Protein AF-A0A7J4N5S1-F1 (afdb_monomer_lite)

Foldseek 3Di:
DVLVVVLVVLLVQCVVPPLVSLLQLLLVCLQPVPNPPVRSLVSSCVCCVVVNDPNVSSVVSNVNSNVNNVVVNVVCCVVCVVVCCVVCVVVVVNDPVNVVVVVVD

Structure (mmCIF, N/CA/C/O backbone):
data_AF-A0A7J4N5S1-F1
#
_entry.id   AF-A0A7J4N5S1-F1
#
loop_
_atom_site.group_PDB
_atom_site.id
_atom_site.type_symbol
_atom_site.label_atom_id
_atom_site.label_alt_id
_atom_site.label_comp_id
_atom_site.label_asym_id
_atom_site.label_entity_id
_atom_site.label_seq_id
_atom_site.pdbx_PDB_ins_code
_atom_site.Cartn_x
_atom_site.Cartn_y
_atom_site.Cartn_z
_atom_site.occupancy
_atom_site.B_iso_or_equiv
_atom_site.auth_seq_id
_atom_site.auth_comp_id
_atom_site.auth_asym_id
_atom_site.auth_atom_id
_atom_site.pdbx_PDB_model_num
ATOM 1 N N . MET A 1 1 ? -13.206 14.312 -9.281 1.00 77.81 1 MET A N 1
ATOM 2 C CA . MET A 1 1 ? -14.238 13.319 -9.657 1.00 77.81 1 MET A CA 1
ATOM 3 C C . MET A 1 1 ? -13.712 11.892 -9.539 1.00 77.81 1 MET A C 1
ATOM 5 O O . MET A 1 1 ? -14.178 11.208 -8.651 1.00 77.81 1 MET A O 1
ATOM 9 N N . ILE A 1 2 ? -12.728 11.440 -10.337 1.00 80.94 2 ILE A N 1
ATOM 10 C CA . ILE A 1 2 ? -12.217 10.047 -10.252 1.00 80.94 2 ILE A CA 1
ATOM 11 C C . ILE A 1 2 ? -11.468 9.760 -8.941 1.00 80.94 2 ILE A C 1
ATOM 13 O O . ILE A 1 2 ? -11.733 8.746 -8.308 1.00 80.94 2 ILE A O 1
ATOM 17 N N . ILE A 1 3 ? -10.566 10.656 -8.523 1.00 81.25 3 ILE A N 1
ATOM 18 C CA . ILE A 1 3 ? -9.788 10.499 -7.279 1.00 81.25 3 ILE A CA 1
ATOM 19 C C . ILE A 1 3 ? -10.724 10.434 -6.064 1.00 81.25 3 ILE A C 1
ATOM 21 O O . ILE A 1 3 ? -10.568 9.569 -5.214 1.00 81.25 3 ILE A O 1
ATOM 25 N N . ASP A 1 4 ? -11.745 11.292 -6.026 1.00 84.88 4 ASP A N 1
ATOM 26 C CA . ASP A 1 4 ? -12.719 11.322 -4.929 1.00 84.88 4 ASP A CA 1
ATOM 27 C C . ASP A 1 4 ? -13.513 10.012 -4.837 1.00 84.88 4 ASP A C 1
ATOM 29 O O . ASP A 1 4 ? -13.702 9.483 -3.745 1.00 84.88 4 ASP A O 1
ATOM 33 N N . THR A 1 5 ? -13.932 9.451 -5.978 1.00 87.25 5 THR A N 1
ATOM 34 C CA . THR A 1 5 ? -14.602 8.141 -6.029 1.00 87.25 5 THR A CA 1
ATOM 35 C C . THR A 1 5 ? -13.690 7.018 -5.538 1.00 87.25 5 THR A C 1
ATOM 37 O O . THR A 1 5 ? -14.141 6.138 -4.811 1.00 87.25 5 THR A O 1
ATOM 40 N N . LEU A 1 6 ? -12.409 7.058 -5.906 1.00 85.62 6 LEU A N 1
ATOM 41 C CA . LEU A 1 6 ? -11.406 6.085 -5.471 1.00 85.62 6 LEU A CA 1
ATOM 42 C C . LEU A 1 6 ? -11.184 6.151 -3.955 1.00 85.62 6 LEU A C 1
ATOM 44 O O . LEU A 1 6 ? -11.167 5.122 -3.287 1.00 85.62 6 LEU A O 1
ATOM 48 N N . ASN A 1 7 ? -11.087 7.363 -3.411 1.00 87.62 7 ASN A N 1
ATOM 49 C CA . ASN A 1 7 ? -10.918 7.592 -1.981 1.00 87.62 7 ASN A CA 1
ATOM 50 C C . ASN A 1 7 ? -12.118 7.071 -1.183 1.00 87.62 7 ASN A C 1
ATOM 52 O O . ASN A 1 7 ? -11.926 6.349 -0.211 1.00 87.62 7 ASN A O 1
ATOM 56 N N . GLN A 1 8 ? -13.341 7.394 -1.615 1.00 89.50 8 GLN A N 1
ATOM 57 C CA . GLN A 1 8 ? -14.569 6.898 -0.981 1.00 89.50 8 GLN A CA 1
ATOM 58 C C . GLN A 1 8 ? -14.637 5.369 -1.012 1.00 89.50 8 GLN A C 1
ATOM 60 O O . GLN A 1 8 ? -14.875 4.746 0.013 1.00 89.50 8 GLN A O 1
ATOM 65 N N . PHE A 1 9 ? -14.313 4.752 -2.151 1.00 90.06 9 PHE A N 1
ATOM 66 C CA . PHE A 1 9 ? -14.274 3.295 -2.262 1.00 90.06 9 PHE A CA 1
ATOM 67 C C . PHE A 1 9 ? -13.291 2.647 -1.274 1.00 90.06 9 PHE A C 1
ATOM 69 O O . PHE A 1 9 ? -13.611 1.630 -0.665 1.00 90.06 9 PHE A O 1
ATOM 76 N N . ILE A 1 10 ? -12.096 3.222 -1.105 1.00 88.50 10 ILE A N 1
ATOM 77 C CA . ILE A 1 10 ? -11.093 2.710 -0.158 1.00 88.50 10 ILE A CA 1
ATOM 78 C C . ILE A 1 10 ? -11.571 2.869 1.289 1.00 88.50 10 ILE A C 1
ATOM 80 O O . ILE A 1 10 ? -11.375 1.958 2.092 1.00 88.50 10 ILE A O 1
ATOM 84 N N . ILE A 1 11 ? -12.196 4.001 1.618 1.00 91.62 11 ILE A N 1
ATOM 85 C CA . ILE A 1 11 ? -12.769 4.254 2.945 1.00 91.62 11 ILE A CA 1
ATOM 86 C C . ILE A 1 11 ? -13.839 3.205 3.257 1.00 91.62 11 ILE A C 1
ATOM 88 O O . ILE A 1 11 ? -13.699 2.481 4.242 1.00 91.62 11 ILE A O 1
ATOM 92 N N . ASP A 1 12 ? -14.820 3.038 2.368 1.00 92.88 12 ASP A N 1
ATOM 93 C CA . ASP A 1 12 ? -15.894 2.050 2.514 1.00 92.88 12 ASP A CA 1
ATOM 94 C C . ASP A 1 12 ? -15.334 0.625 2.638 1.00 92.88 12 ASP A C 1
ATOM 96 O O . ASP A 1 12 ? -15.80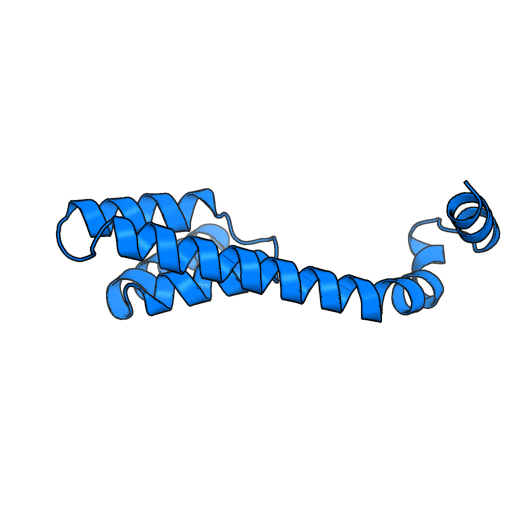2 -0.185 3.443 1.00 92.88 12 ASP A O 1
ATOM 100 N N . LEU A 1 13 ? -14.296 0.298 1.860 1.00 92.75 13 LEU A N 1
ATOM 101 C CA . LEU A 1 13 ? -13.628 -0.999 1.926 1.00 92.75 13 LEU A CA 1
ATOM 102 C C . LEU A 1 13 ? -13.012 -1.234 3.311 1.00 92.75 13 LEU A C 1
ATOM 104 O O . LEU A 1 13 ? -13.186 -2.310 3.883 1.00 92.75 13 LEU A O 1
ATOM 108 N N . ILE A 1 14 ? -12.294 -0.253 3.858 1.00 92.62 14 ILE A N 1
ATOM 109 C CA . ILE A 1 14 ? -11.635 -0.369 5.164 1.00 92.62 14 ILE A CA 1
ATOM 110 C C . ILE A 1 14 ? -12.667 -0.415 6.295 1.00 92.62 14 ILE A C 1
ATOM 112 O O . ILE A 1 14 ? -12.523 -1.246 7.187 1.00 92.62 14 ILE A O 1
ATOM 116 N N . GLU A 1 15 ? -13.720 0.401 6.250 1.00 91.62 15 GLU A N 1
ATOM 117 C CA . GLU A 1 15 ? -14.782 0.383 7.266 1.00 91.62 15 GLU A CA 1
ATOM 118 C C . GLU A 1 15 ? -15.537 -0.954 7.283 1.00 91.62 15 GLU A C 1
ATOM 120 O O . GLU A 1 15 ? -15.831 -1.498 8.345 1.00 91.62 15 GLU A O 1
ATOM 125 N N . THR A 1 16 ? -15.811 -1.535 6.111 1.00 93.94 16 THR A N 1
ATOM 126 C CA . THR A 1 16 ? -16.582 -2.786 6.020 1.00 93.94 16 THR A CA 1
ATOM 127 C C . THR A 1 16 ? -15.759 -4.045 6.290 1.00 93.94 16 THR A C 1
ATOM 129 O O . THR A 1 16 ? -16.303 -5.036 6.779 1.00 93.94 16 THR A O 1
ATOM 132 N N . THR A 1 17 ? -14.461 -4.043 5.971 1.00 93.50 17 THR A N 1
ATOM 133 C CA . THR A 1 17 ? -13.618 -5.256 6.022 1.00 93.50 17 THR A CA 1
ATOM 134 C C . THR A 1 17 ? -12.439 -5.171 6.998 1.00 93.50 17 THR A C 1
ATOM 136 O O . THR A 1 17 ? -11.756 -6.173 7.241 1.00 93.50 17 THR A O 1
ATOM 139 N N . GLY A 1 18 ? -12.185 -4.000 7.587 1.00 94.75 18 GLY A N 1
ATOM 140 C CA . GLY A 1 18 ? -11.149 -3.775 8.592 1.00 94.75 18 GLY A CA 1
ATOM 141 C C . GLY A 1 18 ? -9.750 -4.154 8.100 1.00 94.75 18 GLY A C 1
ATOM 142 O O . GLY A 1 18 ? -9.280 -3.694 7.058 1.00 94.75 18 GLY A O 1
ATOM 143 N N . TYR A 1 19 ? -9.072 -5.034 8.844 1.00 96.44 19 TYR A N 1
ATOM 144 C CA . TYR A 1 19 ? -7.701 -5.469 8.538 1.00 96.44 19 TYR A CA 1
ATOM 145 C C . TYR A 1 19 ? -7.539 -6.083 7.143 1.00 96.44 19 TYR A C 1
ATOM 147 O O . TYR A 1 19 ? -6.486 -5.922 6.526 1.00 96.44 19 TYR A O 1
ATOM 155 N N . GLN A 1 20 ? -8.558 -6.791 6.647 1.00 96.06 20 GLN A N 1
ATOM 156 C CA . GLN A 1 20 ? -8.511 -7.407 5.320 1.00 96.06 20 GLN A CA 1
ATOM 157 C C . GLN A 1 20 ? -8.538 -6.338 4.226 1.00 96.06 20 GLN A C 1
ATOM 159 O O . GLN A 1 20 ? -7.764 -6.424 3.277 1.00 96.06 20 GLN A O 1
ATOM 164 N N . GLY A 1 21 ? -9.363 -5.303 4.398 1.00 94.50 21 GLY A N 1
ATOM 165 C CA . GLY A 1 21 ? -9.430 -4.156 3.495 1.00 94.50 21 GLY A CA 1
ATOM 166 C C . GLY A 1 21 ? -8.120 -3.397 3.444 1.00 94.50 21 GLY A C 1
ATOM 167 O O . GLY A 1 21 ? -7.627 -3.117 2.358 1.00 94.50 21 GLY A O 1
ATOM 168 N N . ILE A 1 22 ? -7.506 -3.157 4.605 1.00 95.38 22 ILE A N 1
ATOM 169 C CA . ILE A 1 22 ? -6.184 -2.523 4.694 1.00 95.38 22 ILE A CA 1
ATOM 170 C C . ILE A 1 22 ? -5.141 -3.360 3.946 1.00 95.38 22 ILE A C 1
ATOM 172 O O . ILE A 1 22 ? -4.407 -2.830 3.116 1.00 95.38 22 ILE A O 1
ATOM 176 N N . PHE A 1 23 ? -5.091 -4.671 4.199 1.00 96.06 23 PHE A N 1
ATOM 177 C CA . PHE A 1 23 ? -4.145 -5.565 3.531 1.00 96.06 23 PHE A CA 1
ATOM 178 C C . PHE A 1 23 ? -4.333 -5.573 2.009 1.00 96.06 23 PHE A C 1
ATOM 180 O O . PHE A 1 23 ? -3.358 -5.445 1.273 1.00 96.06 23 PHE A O 1
ATOM 187 N N . LEU A 1 24 ? -5.575 -5.705 1.532 1.00 93.69 24 LEU A N 1
ATOM 188 C CA . LEU A 1 24 ? -5.884 -5.743 0.102 1.00 93.69 24 LEU A CA 1
ATOM 189 C C . LEU A 1 24 ? -5.613 -4.401 -0.576 1.00 93.69 24 LEU A C 1
ATOM 191 O O . LEU A 1 24 ? -5.029 -4.389 -1.655 1.00 93.69 24 LEU A O 1
ATOM 195 N N . ALA A 1 25 ? -5.984 -3.286 0.054 1.00 92.75 25 ALA A N 1
ATOM 196 C CA . ALA A 1 25 ? -5.713 -1.952 -0.468 1.00 92.75 25 ALA A CA 1
ATOM 197 C C . ALA A 1 25 ? -4.202 -1.717 -0.615 1.00 92.75 25 ALA A C 1
ATOM 199 O O . ALA A 1 25 ? -3.757 -1.305 -1.682 1.00 92.75 25 ALA A O 1
ATOM 200 N N . MET A 1 26 ? -3.414 -2.067 0.408 1.00 94.38 26 MET A N 1
ATOM 201 C CA . MET A 1 26 ? -1.950 -1.954 0.385 1.00 94.38 26 MET A CA 1
ATOM 202 C C . MET A 1 26 ? -1.291 -2.931 -0.598 1.00 94.38 26 MET A C 1
ATOM 204 O O . MET A 1 26 ? -0.296 -2.602 -1.234 1.00 94.38 26 MET A O 1
ATOM 208 N N . LEU A 1 27 ? -1.839 -4.138 -0.759 1.00 94.19 27 LEU A N 1
ATOM 209 C CA . LEU A 1 27 ? -1.351 -5.101 -1.746 1.00 94.19 27 LEU A CA 1
ATOM 210 C C . LEU A 1 27 ? -1.586 -4.597 -3.170 1.00 94.19 27 LEU A C 1
ATOM 212 O O . LEU A 1 27 ? -0.684 -4.667 -4.002 1.00 94.19 27 LEU A O 1
ATOM 216 N N . VAL A 1 28 ? -2.790 -4.098 -3.456 1.00 92.25 28 VAL A N 1
ATOM 217 C CA . VAL A 1 28 ? -3.141 -3.566 -4.777 1.00 92.25 28 VAL A CA 1
ATOM 218 C C . VAL A 1 28 ? -2.334 -2.311 -5.077 1.00 92.25 28 VAL A C 1
ATOM 220 O O . VAL A 1 28 ? -1.834 -2.202 -6.188 1.00 92.25 28 VAL A O 1
ATOM 223 N N . GLU A 1 29 ? -2.152 -1.415 -4.107 1.00 90.62 29 GLU A N 1
ATOM 224 C CA . GLU A 1 29 ? -1.282 -0.238 -4.234 1.00 90.62 29 GLU A CA 1
ATOM 225 C C . GLU A 1 29 ? 0.178 -0.633 -4.508 1.00 90.62 29 GLU A C 1
ATOM 227 O O . GLU A 1 29 ? 0.803 -0.121 -5.435 1.00 90.62 29 GLU A O 1
ATOM 232 N N . GLY A 1 30 ? 0.698 -1.639 -3.800 1.00 88.56 30 GLY A N 1
ATOM 233 C CA . GLY A 1 30 ? 2.046 -2.150 -4.043 1.00 88.56 30 GLY A CA 1
ATOM 234 C C . GLY A 1 30 ? 2.235 -2.776 -5.433 1.00 88.56 30 GLY A C 1
ATOM 235 O O . GLY A 1 30 ? 3.345 -2.749 -5.962 1.00 88.56 30 GLY A O 1
ATOM 236 N N . ILE A 1 31 ? 1.176 -3.333 -6.036 1.00 89.31 31 ILE A N 1
ATOM 237 C CA . ILE A 1 31 ? 1.202 -3.867 -7.413 1.00 89.31 31 ILE A CA 1
ATOM 238 C C . ILE A 1 31 ? 0.995 -2.749 -8.440 1.00 89.31 31 ILE A C 1
ATOM 240 O O . ILE A 1 31 ? 1.649 -2.721 -9.484 1.00 89.31 31 ILE A O 1
ATOM 244 N N . PHE A 1 32 ? 0.070 -1.841 -8.149 1.00 82.06 32 PHE A N 1
ATOM 245 C CA . PHE A 1 32 ? -0.352 -0.749 -9.003 1.00 82.06 32 PHE A CA 1
ATOM 246 C C . PHE A 1 32 ? -0.124 0.572 -8.267 1.00 82.06 32 PHE A C 1
ATOM 248 O O . PHE A 1 32 ? -0.905 0.970 -7.406 1.00 82.06 32 PHE A O 1
ATOM 255 N N . THR A 1 33 ? 0.870 1.329 -8.730 1.00 74.31 33 THR A N 1
ATOM 256 C CA . THR A 1 33 ? 1.281 2.613 -8.144 1.00 74.31 33 THR A CA 1
ATOM 257 C C . THR A 1 33 ? 0.224 3.736 -8.079 1.00 74.31 33 THR A C 1
ATOM 259 O O . THR A 1 33 ? 0.440 4.653 -7.295 1.00 74.31 33 THR A O 1
ATOM 262 N N . PRO A 1 34 ? -0.895 3.794 -8.845 1.00 69.06 34 PRO A N 1
ATOM 263 C CA . PRO A 1 34 ? -1.713 5.010 -8.852 1.00 69.06 34 PRO A CA 1
ATOM 264 C C . PRO A 1 34 ? -2.605 5.212 -7.608 1.00 69.06 34 PRO A C 1
ATOM 266 O O . PRO A 1 34 ? -3.433 6.123 -7.629 1.00 69.06 34 PRO A O 1
ATOM 269 N N . ILE A 1 35 ? -2.475 4.408 -6.544 1.00 73.94 35 ILE A N 1
ATOM 270 C CA . ILE A 1 35 ? -3.230 4.592 -5.294 1.00 73.94 35 ILE A CA 1
ATOM 271 C C . ILE A 1 35 ? -2.371 5.368 -4.275 1.00 73.94 35 ILE A C 1
ATOM 273 O O . ILE A 1 35 ? -1.271 4.927 -3.962 1.00 73.94 35 ILE A O 1
ATOM 277 N N . PRO A 1 36 ? -2.846 6.500 -3.721 1.00 76.00 36 PRO A N 1
ATOM 278 C CA . PRO A 1 36 ? -2.096 7.255 -2.720 1.00 76.00 36 PRO A CA 1
ATOM 279 C C . PRO A 1 36 ? -2.096 6.527 -1.366 1.00 76.00 36 PRO A C 1
ATOM 281 O O . PRO A 1 36 ? -3.107 6.492 -0.653 1.00 76.00 36 PRO A O 1
ATOM 284 N N . SER A 1 37 ? -0.951 5.954 -0.989 1.00 78.31 37 SER A N 1
ATOM 285 C CA . SER A 1 37 ? -0.747 5.307 0.319 1.00 78.31 37 SER A CA 1
ATOM 286 C C . SER A 1 37 ? -0.933 6.277 1.500 1.00 78.31 37 SER A C 1
ATOM 288 O O . SER A 1 37 ? -1.274 5.861 2.613 1.00 78.31 37 SER A O 1
ATOM 290 N N . GLU A 1 38 ? -0.821 7.584 1.236 1.00 83.19 38 GLU A N 1
ATOM 291 C CA . GLU A 1 38 ? -1.081 8.686 2.163 1.00 83.19 38 GLU A CA 1
ATOM 292 C C . GLU A 1 38 ? -2.545 8.769 2.617 1.00 83.19 38 GLU A C 1
ATOM 294 O O . GLU A 1 38 ? -2.842 9.485 3.569 1.00 83.19 38 GLU A O 1
ATOM 299 N N . LEU A 1 39 ? -3.469 8.051 1.970 1.00 87.69 39 LEU A N 1
ATOM 300 C CA . LEU A 1 39 ? -4.860 7.953 2.410 1.00 87.69 39 LEU A CA 1
ATOM 301 C C . LEU A 1 39 ? -5.113 6.701 3.257 1.00 87.69 39 LEU A C 1
ATOM 303 O O . LEU A 1 39 ? -5.705 6.795 4.331 1.00 87.69 39 LEU A O 1
ATOM 307 N N . ILE A 1 40 ? -4.642 5.538 2.796 1.00 91.62 40 ILE A N 1
ATOM 308 C CA . ILE A 1 40 ? -4.950 4.234 3.404 1.00 91.62 40 ILE A CA 1
ATOM 309 C C . ILE A 1 40 ? -4.454 4.175 4.852 1.00 91.62 40 ILE A C 1
ATOM 311 O O . ILE A 1 40 ? -5.225 3.875 5.763 1.00 91.62 40 ILE A O 1
ATOM 315 N N . MET A 1 41 ? -3.169 4.469 5.077 1.00 93.62 41 MET A N 1
ATOM 316 C CA . MET A 1 41 ? -2.549 4.287 6.392 1.00 93.62 41 MET A CA 1
ATOM 317 C C . MET A 1 41 ? -3.008 5.326 7.425 1.00 93.62 41 MET A C 1
ATOM 319 O O . MET A 1 41 ? -3.307 4.925 8.553 1.00 93.62 41 MET A O 1
ATOM 323 N N . PRO A 1 42 ? -3.130 6.629 7.099 1.00 93.31 42 PRO A N 1
ATOM 324 C CA . PRO A 1 42 ? -3.689 7.599 8.040 1.00 93.31 42 PRO A CA 1
ATOM 325 C C . PRO A 1 42 ? -5.149 7.321 8.393 1.00 93.31 42 PRO A C 1
ATOM 327 O O . PRO A 1 42 ? -5.510 7.424 9.565 1.00 93.31 42 PRO A O 1
ATOM 330 N N . PHE A 1 43 ? -5.973 6.906 7.425 1.00 93.44 43 PHE A N 1
ATOM 331 C CA . PHE A 1 43 ? -7.358 6.529 7.705 1.00 93.44 43 PHE A CA 1
ATOM 332 C C . PHE A 1 43 ? -7.438 5.267 8.574 1.00 93.44 43 PHE A C 1
ATOM 334 O O . PHE A 1 43 ? -8.109 5.268 9.601 1.00 93.44 43 PHE A O 1
ATOM 341 N N . ALA A 1 44 ? -6.676 4.221 8.251 1.00 94.12 44 ALA A N 1
ATOM 342 C CA . ALA A 1 44 ? -6.593 3.020 9.081 1.00 94.12 44 ALA A CA 1
ATOM 343 C C . ALA A 1 44 ? -6.095 3.322 10.509 1.00 94.12 44 ALA A C 1
ATOM 345 O O . ALA A 1 44 ? -6.577 2.738 11.481 1.00 94.12 44 ALA A O 1
ATOM 346 N N . GLY A 1 45 ? -5.154 4.262 10.649 1.00 94.06 45 GLY A N 1
ATOM 347 C CA . GLY A 1 45 ? -4.689 4.768 11.939 1.00 94.06 45 GLY A CA 1
ATOM 348 C C . GLY A 1 45 ? -5.778 5.509 12.717 1.00 94.06 45 GLY A C 1
ATOM 349 O O . GLY A 1 45 ? -5.884 5.326 13.929 1.00 94.06 45 GLY A O 1
ATOM 350 N N . TYR A 1 46 ? -6.621 6.289 12.034 1.00 94.38 46 TYR A N 1
ATOM 351 C CA . TYR A 1 46 ? -7.796 6.924 12.633 1.00 94.38 46 TYR A CA 1
ATOM 352 C C . TYR A 1 46 ? -8.813 5.888 13.129 1.00 94.38 46 TYR A C 1
ATOM 354 O O . TYR A 1 46 ? -9.224 5.953 14.284 1.00 94.38 46 TYR A O 1
ATOM 362 N N . VAL A 1 47 ? -9.149 4.884 12.315 1.00 93.88 47 VAL A N 1
ATOM 363 C CA . VAL A 1 47 ? -10.064 3.798 12.714 1.00 93.88 47 VAL A CA 1
ATOM 36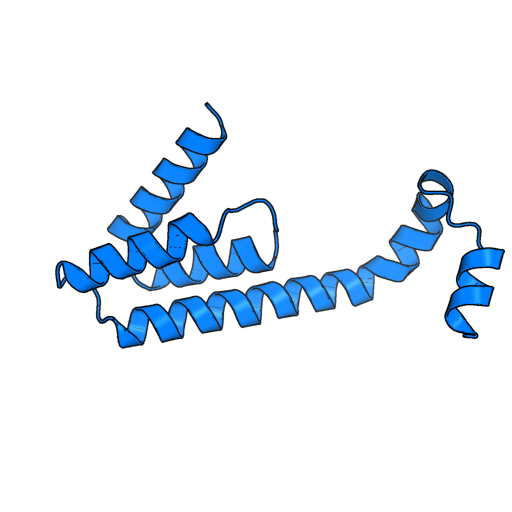4 C C . VAL A 1 47 ? -9.505 3.018 13.915 1.00 93.88 47 VAL A C 1
ATOM 366 O O . VAL A 1 47 ? -10.237 2.673 14.844 1.00 93.88 47 VAL A O 1
ATOM 369 N N . ALA A 1 48 ? -8.187 2.797 13.959 1.00 95.56 48 ALA A N 1
ATOM 370 C CA . ALA A 1 48 ? -7.535 2.199 15.121 1.00 95.56 48 ALA A CA 1
ATOM 371 C C . ALA A 1 48 ? -7.594 3.092 16.371 1.00 95.56 48 ALA A C 1
ATOM 373 O O . ALA A 1 48 ? -7.798 2.600 17.480 1.00 95.56 48 ALA A O 1
ATOM 374 N N . TYR A 1 49 ? -7.442 4.407 16.205 1.00 95.44 49 TYR A N 1
ATOM 375 C CA . TYR A 1 49 ? -7.579 5.372 17.296 1.00 95.44 49 TYR A CA 1
ATOM 376 C C . TYR A 1 49 ? -9.009 5.425 17.855 1.00 95.44 49 TYR A C 1
ATOM 378 O O . TYR A 1 49 ? -9.181 5.524 19.068 1.00 95.44 49 TYR A O 1
ATOM 386 N N . SER A 1 50 ? -10.025 5.279 16.999 1.00 94.06 50 SER A N 1
ATOM 387 C CA . SER A 1 50 ? -11.438 5.179 17.394 1.00 94.06 50 SER A CA 1
ATOM 388 C C . SER A 1 50 ? -11.769 3.904 18.187 1.00 94.06 50 SER A C 1
ATOM 390 O O . SER A 1 50 ? -12.868 3.780 18.721 1.00 94.06 50 SER A O 1
ATOM 392 N N . GLY A 1 51 ? -10.819 2.969 18.310 1.00 92.38 51 GLY A N 1
ATOM 393 C CA . GLY A 1 51 ? -10.954 1.740 19.093 1.00 92.38 51 GLY A CA 1
ATOM 394 C C . GLY A 1 51 ? -11.533 0.554 18.321 1.00 92.38 51 GLY A C 1
ATOM 395 O O . GLY A 1 51 ? -11.696 -0.519 18.898 1.00 92.38 51 GLY A O 1
ATOM 396 N N . GLU A 1 52 ? -11.815 0.718 17.028 1.00 92.69 52 GLU A N 1
ATOM 397 C CA . GLU A 1 52 ? -12.380 -0.337 16.178 1.00 92.69 52 GLU A CA 1
ATOM 398 C C . GLU A 1 52 ? -11.315 -1.329 15.694 1.00 92.69 52 GLU A C 1
ATOM 400 O O . GLU A 1 52 ? -11.591 -2.516 15.509 1.00 92.69 52 GLU A O 1
ATOM 405 N N . LEU A 1 53 ? -10.071 -0.864 15.539 1.00 95.44 53 LEU A N 1
ATOM 406 C CA . LEU A 1 53 ? -8.926 -1.684 15.150 1.00 95.44 53 LEU A CA 1
ATOM 407 C C . LEU A 1 53 ? -7.774 -1.547 16.150 1.00 95.44 53 LEU A C 1
ATOM 409 O O . LEU A 1 53 ? -7.566 -0.529 16.800 1.00 95.44 53 LEU A O 1
ATOM 413 N N . ASN A 1 54 ? -6.964 -2.591 16.255 1.00 96.56 54 ASN A N 1
ATOM 414 C CA . ASN A 1 54 ? -5.732 -2.577 17.016 1.00 96.56 54 ASN A CA 1
ATOM 415 C C . ASN A 1 54 ? -4.627 -1.939 16.172 1.00 96.56 54 ASN A C 1
ATOM 417 O O . ASN A 1 54 ? -4.301 -2.416 15.084 1.00 96.56 54 ASN A O 1
ATOM 421 N N . PHE A 1 55 ? -4.006 -0.900 16.720 1.00 95.25 55 PHE A N 1
ATOM 422 C CA . PHE A 1 55 ? -2.955 -0.138 16.056 1.00 95.25 55 PHE A CA 1
ATOM 423 C C . PHE A 1 55 ? -1.774 -0.997 15.566 1.00 95.25 55 PHE A C 1
ATOM 425 O O . PHE A 1 55 ? -1.320 -0.840 14.434 1.00 95.25 55 PHE A O 1
ATOM 432 N N . PHE A 1 56 ? -1.300 -1.951 16.374 1.00 96.81 56 PHE A N 1
ATOM 433 C CA . PHE A 1 56 ? -0.185 -2.820 15.983 1.00 96.81 56 PHE A CA 1
ATOM 434 C C . PHE A 1 56 ? -0.570 -3.772 14.853 1.00 96.81 56 PHE A C 1
ATOM 436 O O . PHE A 1 56 ? 0.238 -4.019 13.958 1.00 96.81 56 PHE A O 1
ATOM 443 N N . LEU A 1 57 ? -1.807 -4.279 14.864 1.00 96.75 57 LEU A N 1
ATOM 444 C CA . LEU A 1 57 ? -2.304 -5.116 13.776 1.00 96.75 57 LEU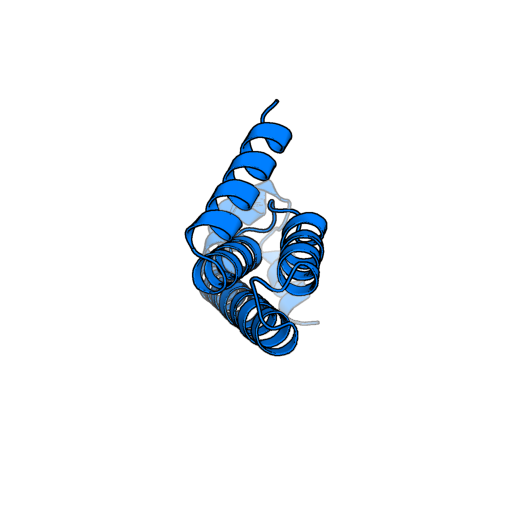 A CA 1
ATOM 445 C C . LEU A 1 57 ? -2.445 -4.320 12.481 1.00 96.75 57 LEU A C 1
ATOM 447 O O . LEU A 1 57 ? -2.058 -4.843 11.444 1.00 96.75 57 LEU A O 1
ATOM 451 N N . VAL A 1 58 ? -2.905 -3.064 12.533 1.00 96.56 58 VAL A N 1
ATOM 452 C CA . VAL A 1 58 ? -2.953 -2.170 11.360 1.00 96.56 58 VAL A CA 1
ATOM 453 C C . VAL A 1 58 ? -1.567 -2.000 10.736 1.00 96.56 58 VAL A C 1
ATOM 455 O O . VAL A 1 58 ? -1.415 -2.193 9.530 1.00 96.56 58 VAL A O 1
ATOM 458 N N . ILE A 1 59 ? -0.544 -1.711 11.548 1.00 96.00 59 ILE A N 1
ATOM 459 C CA . ILE A 1 59 ? 0.841 -1.593 11.065 1.00 96.00 59 ILE A CA 1
ATOM 460 C C . ILE A 1 59 ? 1.298 -2.901 10.421 1.00 96.00 59 ILE A C 1
ATOM 462 O O . ILE A 1 59 ? 1.876 -2.883 9.335 1.00 96.00 59 ILE A O 1
ATOM 466 N N . LEU A 1 60 ? 1.041 -4.031 11.079 1.00 97.75 60 LEU A N 1
ATOM 467 C CA . LEU A 1 60 ? 1.483 -5.341 10.619 1.00 97.75 60 LEU A CA 1
ATOM 468 C C . LEU A 1 60 ? 0.828 -5.722 9.287 1.00 97.75 60 LEU A C 1
ATOM 470 O O . LEU A 1 60 ? 1.538 -6.065 8.344 1.00 97.75 60 LEU A O 1
ATOM 474 N N . VAL A 1 61 ? -0.500 -5.627 9.175 1.00 96.94 61 VAL A N 1
ATOM 475 C CA . VAL A 1 61 ? -1.209 -5.999 7.939 1.00 96.94 61 VAL A CA 1
ATOM 476 C C . VAL A 1 61 ? -0.932 -5.021 6.803 1.00 96.94 61 VAL A C 1
ATOM 478 O O . VAL A 1 61 ? -0.732 -5.465 5.675 1.00 96.94 61 VAL A O 1
ATOM 481 N N . GLY A 1 62 ? -0.839 -3.719 7.087 1.00 95.38 62 GLY A N 1
ATOM 482 C CA . GLY A 1 62 ? -0.492 -2.721 6.077 1.00 95.38 62 GLY A CA 1
ATOM 483 C C . GLY A 1 62 ? 0.916 -2.941 5.521 1.00 95.38 62 GLY A C 1
ATOM 484 O O . GLY A 1 62 ? 1.117 -2.954 4.307 1.00 95.38 62 GLY A O 1
ATOM 485 N N . SER A 1 63 ? 1.877 -3.221 6.406 1.00 95.81 63 SER A N 1
ATOM 486 C CA . SER A 1 63 ? 3.266 -3.506 6.025 1.00 95.81 63 SER A CA 1
ATOM 487 C C . SER A 1 63 ? 3.386 -4.804 5.222 1.00 95.81 63 SER A C 1
ATOM 489 O O . SER A 1 63 ? 4.082 -4.836 4.210 1.00 95.81 63 SER A O 1
ATOM 491 N N . LEU A 1 64 ? 2.687 -5.872 5.629 1.00 97.75 64 LEU A N 1
ATOM 492 C CA . LEU A 1 64 ? 2.658 -7.128 4.872 1.00 97.75 64 LEU A CA 1
ATOM 493 C C . LEU A 1 64 ? 2.033 -6.941 3.487 1.00 97.75 64 LEU A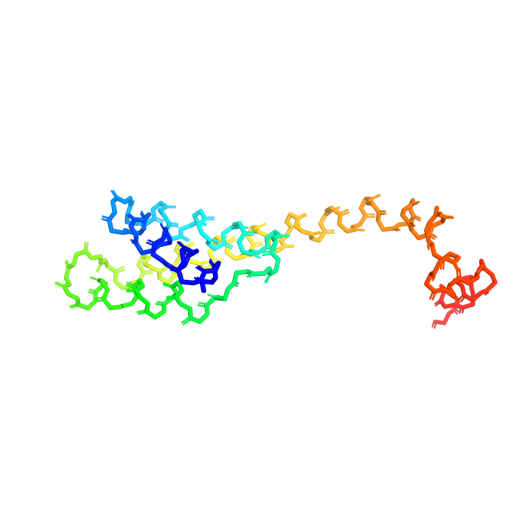 C 1
ATOM 495 O O . LEU A 1 64 ? 2.575 -7.461 2.514 1.00 97.75 64 LEU A O 1
ATOM 499 N N . GLY A 1 65 ? 0.935 -6.185 3.390 1.00 95.50 65 GLY A N 1
ATOM 500 C CA . GLY A 1 65 ? 0.297 -5.856 2.116 1.00 95.50 65 GLY A CA 1
ATOM 501 C C . GLY A 1 65 ? 1.270 -5.160 1.164 1.00 95.50 65 GLY A C 1
ATOM 502 O O . GLY A 1 65 ? 1.480 -5.646 0.055 1.00 95.50 65 GLY A O 1
ATOM 503 N N . ALA A 1 66 ? 1.949 -4.105 1.625 1.00 94.25 66 ALA A N 1
ATOM 504 C CA . ALA A 1 66 ? 2.930 -3.371 0.820 1.00 94.25 66 ALA A CA 1
ATOM 505 C C . ALA A 1 66 ? 4.124 -4.234 0.385 1.00 94.25 66 ALA A C 1
ATOM 507 O O . ALA A 1 66 ? 4.526 -4.209 -0.780 1.00 94.25 66 ALA A O 1
ATOM 508 N N . VAL A 1 67 ? 4.700 -5.021 1.300 1.00 96.19 67 VAL A N 1
ATOM 509 C CA . VAL A 1 67 ? 5.846 -5.891 0.985 1.00 96.19 67 VAL A CA 1
ATOM 510 C C . VAL A 1 67 ? 5.456 -6.948 -0.043 1.00 96.19 67 VAL A C 1
ATOM 512 O O . VAL A 1 67 ? 6.192 -7.180 -1.001 1.00 96.19 67 VAL A O 1
ATOM 515 N N . ILE A 1 68 ? 4.292 -7.577 0.118 1.00 97.19 68 ILE A N 1
ATOM 516 C CA . ILE A 1 68 ? 3.815 -8.589 -0.826 1.00 97.19 68 ILE A CA 1
ATOM 517 C C . ILE A 1 68 ? 3.482 -7.940 -2.171 1.00 97.19 68 ILE A C 1
ATOM 519 O O . ILE A 1 68 ? 3.921 -8.444 -3.203 1.00 97.19 68 ILE A O 1
ATOM 523 N N . GLY A 1 69 ? 2.768 -6.812 -2.171 1.00 94.69 69 GLY A N 1
ATOM 524 C CA . GLY A 1 69 ? 2.397 -6.097 -3.390 1.00 94.69 69 GLY A CA 1
ATOM 525 C C . GLY A 1 69 ? 3.620 -5.679 -4.206 1.00 94.69 69 GLY A C 1
ATOM 526 O O . GLY A 1 69 ? 3.732 -6.031 -5.380 1.00 94.69 69 GLY A O 1
ATOM 527 N N . SER A 1 70 ? 4.595 -5.036 -3.560 1.00 93.62 70 SER A N 1
ATOM 528 C CA . SER A 1 70 ? 5.853 -4.635 -4.205 1.00 93.62 70 SER A CA 1
ATOM 529 C C . SER A 1 70 ? 6.700 -5.825 -4.667 1.00 93.62 70 SER A C 1
ATOM 531 O O . SER A 1 70 ? 7.306 -5.766 -5.736 1.00 93.62 70 SER A O 1
ATOM 533 N N . SER A 1 71 ? 6.704 -6.939 -3.928 1.00 95.38 71 SER A N 1
ATOM 534 C CA . SER A 1 71 ? 7.383 -8.172 -4.356 1.00 95.38 71 SER A CA 1
ATOM 535 C C . SER A 1 71 ? 6.747 -8.763 -5.616 1.00 95.38 71 SER A C 1
ATOM 537 O O . SER A 1 71 ? 7.453 -9.207 -6.523 1.00 95.38 71 SER A O 1
ATOM 539 N N . VAL A 1 72 ? 5.413 -8.743 -5.705 1.00 94.50 72 VAL A N 1
ATOM 540 C CA . VAL A 1 72 ? 4.680 -9.170 -6.905 1.00 94.50 72 VAL A CA 1
ATOM 541 C C . VAL A 1 72 ? 4.980 -8.232 -8.072 1.00 94.50 72 VAL A C 1
ATOM 543 O O . VAL A 1 72 ? 5.302 -8.716 -9.157 1.00 94.50 72 VAL A O 1
ATOM 546 N N . ALA A 1 73 ? 4.953 -6.914 -7.855 1.00 92.19 73 ALA A N 1
ATOM 547 C CA . ALA A 1 73 ? 5.319 -5.930 -8.872 1.00 92.19 73 ALA A CA 1
ATOM 548 C C . ALA A 1 73 ? 6.745 -6.152 -9.389 1.00 92.19 73 ALA A C 1
ATOM 550 O O . ALA A 1 73 ? 6.977 -6.161 -10.597 1.00 92.19 73 ALA A O 1
ATOM 551 N N . TYR A 1 74 ? 7.693 -6.401 -8.484 1.00 91.69 74 TYR A N 1
ATOM 552 C CA . TYR A 1 74 ? 9.077 -6.703 -8.825 1.00 91.69 74 TYR A CA 1
ATOM 553 C C . TYR A 1 74 ? 9.190 -7.973 -9.671 1.00 91.69 74 TYR A C 1
ATOM 555 O O . TYR A 1 74 ? 9.865 -7.976 -10.698 1.00 91.69 74 TYR A O 1
ATOM 563 N N . MET A 1 75 ? 8.491 -9.045 -9.295 1.00 92.62 75 MET A N 1
ATOM 564 C CA . MET A 1 75 ? 8.517 -10.296 -10.052 1.00 92.62 75 MET A CA 1
ATOM 565 C C . MET A 1 75 ? 7.895 -10.136 -11.446 1.00 92.62 75 MET A C 1
ATOM 567 O O . MET A 1 75 ? 8.441 -10.644 -12.427 1.00 92.62 75 MET A O 1
ATOM 571 N N . LEU A 1 76 ? 6.804 -9.372 -11.557 1.00 90.06 76 LEU A N 1
ATOM 572 C CA . LEU A 1 76 ? 6.208 -9.005 -12.843 1.00 90.06 76 LEU A CA 1
ATOM 573 C C . LEU A 1 76 ? 7.177 -8.173 -13.688 1.00 90.06 76 LEU A C 1
ATOM 575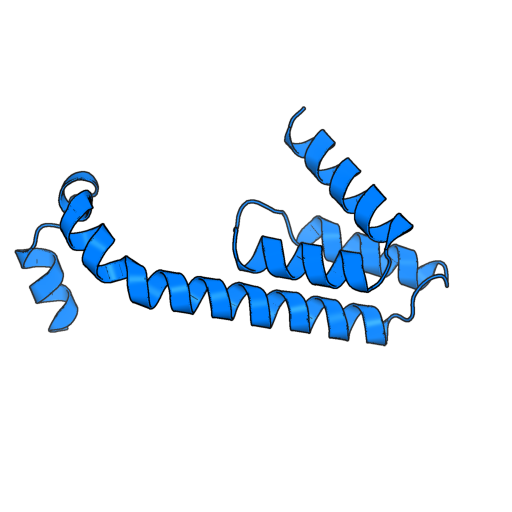 O O . LEU A 1 76 ? 7.347 -8.458 -14.871 1.00 90.06 76 LEU A O 1
ATOM 579 N N . ALA A 1 77 ? 7.856 -7.195 -13.090 1.00 87.50 77 ALA A N 1
ATOM 580 C CA . ALA A 1 77 ? 8.853 -6.378 -13.771 1.00 87.50 77 ALA A CA 1
ATOM 581 C C . ALA A 1 77 ? 10.064 -7.205 -14.231 1.00 87.50 77 ALA A C 1
ATOM 583 O O . ALA A 1 77 ? 10.561 -6.989 -15.331 1.00 87.50 77 ALA A O 1
ATOM 584 N N . LEU A 1 78 ? 10.507 -8.191 -13.447 1.00 88.31 78 LEU A N 1
ATOM 585 C CA . LEU A 1 78 ? 11.575 -9.109 -13.847 1.00 88.31 78 LEU A CA 1
ATOM 586 C C . LEU A 1 78 ? 11.179 -9.963 -15.056 1.00 88.31 78 LEU A C 1
ATOM 588 O O . LEU A 1 78 ? 11.980 -10.145 -15.970 1.00 88.31 78 LEU A O 1
ATOM 592 N N . TRP A 1 79 ? 9.955 -10.495 -15.066 1.00 86.75 79 TRP A N 1
ATOM 593 C CA . TRP A 1 79 ? 9.494 -11.398 -16.124 1.00 86.75 79 TRP A CA 1
ATOM 594 C C . TRP A 1 79 ? 9.111 -10.658 -17.404 1.00 86.75 79 TRP A C 1
ATOM 596 O O . TRP A 1 79 ? 9.446 -11.103 -18.501 1.00 86.75 79 TRP A O 1
ATOM 606 N N . LEU A 1 80 ? 8.411 -9.529 -17.278 1.00 84.88 80 LEU A N 1
ATOM 607 C CA . LEU A 1 80 ? 7.960 -8.742 -18.421 1.00 84.88 80 LEU A CA 1
ATOM 608 C C . LEU A 1 80 ? 8.982 -7.696 -18.871 1.00 84.88 80 LEU A C 1
ATOM 610 O O . LEU A 1 80 ? 8.870 -7.224 -19.998 1.00 84.88 80 LEU A O 1
ATOM 614 N N . GLY A 1 81 ? 9.976 -7.353 -18.050 1.00 81.75 81 GLY A N 1
ATOM 615 C CA . GLY A 1 81 ? 10.917 -6.264 -18.312 1.00 81.75 81 GLY A CA 1
ATOM 616 C C . GLY A 1 81 ? 11.610 -6.387 -19.664 1.00 81.75 81 GLY A C 1
ATOM 617 O O . GLY A 1 81 ? 11.366 -5.571 -20.548 1.00 81.75 81 GLY A O 1
ATOM 618 N N . ARG A 1 82 ? 12.423 -7.434 -19.864 1.00 78.44 82 ARG A N 1
ATOM 619 C CA . ARG A 1 82 ? 13.157 -7.633 -21.129 1.00 78.44 82 ARG A CA 1
ATOM 620 C C . ARG A 1 82 ? 12.227 -7.788 -22.343 1.00 78.44 82 ARG A C 1
ATOM 622 O O . ARG A 1 82 ? 12.397 -7.039 -23.296 1.00 78.44 82 ARG A O 1
ATOM 629 N N . PRO A 1 83 ? 11.191 -8.651 -22.309 1.00 80.25 83 PRO A N 1
ATOM 630 C CA . PRO A 1 83 ? 10.267 -8.794 -23.436 1.00 80.25 83 PRO A CA 1
ATOM 631 C C . PRO A 1 83 ? 9.508 -7.508 -23.799 1.00 80.25 83 PRO A C 1
ATOM 633 O O . PRO A 1 83 ? 9.259 -7.255 -24.978 1.00 80.25 83 PRO A O 1
ATOM 636 N N . LEU A 1 84 ? 9.118 -6.689 -22.813 1.00 81.25 84 LEU A N 1
ATOM 637 C CA . LEU A 1 84 ? 8.470 -5.397 -23.062 1.00 81.25 84 LEU A CA 1
ATOM 638 C C . LEU A 1 84 ? 9.454 -4.380 -23.625 1.00 81.25 84 LEU A C 1
ATOM 640 O O . LEU A 1 84 ? 9.097 -3.637 -24.533 1.00 81.25 84 LEU A O 1
ATOM 644 N N . VAL A 1 85 ? 10.679 -4.350 -23.111 1.00 79.56 85 VAL A N 1
ATOM 645 C CA . VAL A 1 85 ? 11.735 -3.462 -23.596 1.00 79.56 85 VAL A CA 1
ATOM 646 C C . VAL A 1 85 ? 12.152 -3.836 -25.020 1.00 79.56 85 VAL A C 1
ATOM 648 O O . VAL A 1 85 ? 12.267 -2.954 -25.861 1.00 79.56 85 VAL A O 1
ATOM 651 N N . ASP A 1 86 ? 12.260 -5.115 -25.355 1.00 75.88 86 ASP A N 1
ATOM 652 C CA . ASP A 1 86 ? 12.587 -5.544 -26.720 1.00 75.88 86 ASP A CA 1
ATOM 653 C C . ASP A 1 86 ? 11.450 -5.212 -27.707 1.00 75.88 86 ASP A C 1
ATOM 655 O O . ASP A 1 86 ? 11.689 -4.891 -28.871 1.00 75.88 86 ASP A O 1
ATOM 659 N N . ARG A 1 87 ? 10.189 -5.244 -27.247 1.00 77.06 87 ARG A N 1
ATOM 660 C CA . ARG A 1 87 ? 9.008 -5.005 -28.095 1.00 77.06 87 ARG A CA 1
ATOM 661 C C . ARG A 1 87 ? 8.601 -3.533 -28.206 1.00 77.06 87 ARG A C 1
ATOM 663 O O . ARG A 1 87 ? 8.115 -3.117 -29.254 1.00 77.06 87 ARG A O 1
ATOM 670 N N . PHE A 1 88 ? 8.765 -2.760 -27.136 1.00 79.06 88 PHE A N 1
ATOM 671 C CA . PHE A 1 88 ? 8.310 -1.369 -27.019 1.00 79.06 88 PHE A CA 1
ATOM 672 C C . PHE A 1 88 ? 9.440 -0.378 -26.712 1.00 79.06 88 PHE A C 1
ATOM 674 O O . PHE A 1 88 ? 9.214 0.827 -26.781 1.00 79.06 88 PHE A O 1
ATOM 681 N N . GLY A 1 89 ? 10.659 -0.832 -26.415 1.00 68.12 89 GLY A N 1
ATOM 682 C CA . GLY A 1 89 ? 11.796 0.027 -26.059 1.00 68.12 89 GLY A CA 1
ATOM 683 C C . GLY A 1 89 ? 12.165 1.021 -27.155 1.00 68.12 89 GLY A C 1
ATOM 684 O O . GLY A 1 89 ? 12.516 2.159 -26.851 1.00 68.12 89 GLY A O 1
ATOM 685 N N . ILE A 1 90 ? 11.941 0.660 -28.421 1.00 63.47 90 ILE A N 1
ATOM 686 C CA . ILE A 1 90 ? 12.124 1.555 -29.572 1.00 63.47 90 ILE A CA 1
ATOM 687 C C . ILE A 1 90 ? 11.210 2.792 -29.464 1.00 63.47 90 ILE A C 1
ATOM 689 O O . ILE A 1 90 ? 11.630 3.896 -29.803 1.00 63.47 90 ILE A O 1
ATOM 693 N N . PHE A 1 91 ? 9.992 2.646 -28.922 1.00 74.81 91 PHE A N 1
ATOM 694 C CA . PHE A 1 91 ? 9.058 3.761 -28.707 1.00 74.81 91 PHE A CA 1
ATOM 695 C C . PHE A 1 91 ? 9.537 4.723 -27.608 1.00 74.81 91 PHE A C 1
ATOM 697 O O . PHE A 1 91 ? 9.277 5.921 -27.673 1.00 74.81 91 PHE A O 1
ATOM 704 N N . PHE A 1 92 ? 10.293 4.213 -26.634 1.00 74.12 92 PHE A N 1
ATOM 705 C CA . PHE A 1 92 ? 10.902 4.996 -25.556 1.00 74.12 92 PHE A CA 1
ATOM 706 C C . PHE A 1 92 ? 12.347 5.435 -25.867 1.00 74.12 92 PHE A C 1
ATOM 708 O O . PHE A 1 92 ? 13.031 5.971 -24.997 1.00 74.12 92 PHE A O 1
ATOM 715 N N . GLY A 1 93 ? 12.837 5.226 -27.098 1.00 74.31 93 GLY A N 1
ATOM 716 C CA . GLY A 1 93 ? 14.194 5.611 -27.516 1.00 74.31 93 GLY A CA 1
ATOM 717 C C . GLY A 1 93 ? 15.320 4.722 -26.964 1.00 74.31 93 GLY A C 1
ATOM 718 O O . GLY A 1 93 ? 16.501 5.097 -27.030 1.00 74.31 93 GLY A O 1
ATOM 719 N N . LEU A 1 94 ? 14.964 3.551 -26.433 1.00 75.81 94 LEU A N 1
ATOM 720 C CA . LEU A 1 94 ? 15.873 2.506 -25.980 1.00 75.81 94 LEU A CA 1
ATOM 721 C C . LEU A 1 94 ? 16.219 1.602 -27.170 1.00 75.81 94 LEU A C 1
ATOM 723 O O . LEU A 1 94 ? 15.548 0.612 -27.444 1.00 75.81 94 LEU A O 1
ATOM 727 N N . ASP A 1 95 ? 17.252 2.002 -27.908 1.00 71.62 95 ASP A N 1
ATOM 728 C CA . ASP A 1 95 ? 17.819 1.208 -29.001 1.00 71.62 95 ASP A CA 1
ATOM 729 C C . ASP A 1 95 ? 18.614 0.013 -28.448 1.00 71.62 95 ASP A C 1
ATOM 731 O O . ASP A 1 95 ? 19.235 0.108 -27.384 1.00 71.62 95 ASP A O 1
ATOM 735 N N . GLU A 1 96 ? 18.646 -1.095 -29.186 1.00 72.19 96 GLU A N 1
ATOM 736 C CA . GLU A 1 96 ? 19.248 -2.366 -28.756 1.00 72.19 96 GLU A CA 1
ATOM 737 C C . GLU A 1 96 ? 20.715 -2.176 -28.327 1.00 72.19 96 GLU A C 1
ATOM 739 O O . GLU A 1 96 ? 21.140 -2.642 -27.268 1.00 72.19 96 GLU A O 1
ATOM 744 N N . LYS A 1 97 ? 21.466 -1.351 -29.073 1.00 75.06 97 LYS A N 1
ATOM 745 C CA . LYS A 1 97 ? 22.862 -0.995 -28.760 1.00 75.06 97 LYS A CA 1
ATOM 746 C C . LYS A 1 97 ? 23.022 -0.260 -27.427 1.00 75.06 97 LYS A C 1
ATOM 748 O O . LYS A 1 97 ? 24.036 -0.445 -26.753 1.00 75.06 97 LYS A O 1
ATOM 753 N N . LYS A 1 98 ? 22.055 0.582 -27.044 1.00 74.25 98 LYS A N 1
ATOM 754 C CA . LYS A 1 98 ? 22.081 1.300 -25.759 1.00 74.25 98 LYS A CA 1
ATOM 755 C C . LYS A 1 98 ? 21.780 0.350 -24.604 1.00 74.25 98 LYS A C 1
ATOM 757 O O . LYS A 1 98 ? 22.449 0.448 -23.580 1.00 74.25 98 LYS A O 1
ATOM 762 N N . MET A 1 99 ? 20.862 -0.600 -24.800 1.00 76.69 99 MET A N 1
ATOM 763 C CA . MET A 1 99 ? 20.595 -1.664 -23.826 1.00 76.69 99 MET A CA 1
ATOM 764 C C . MET A 1 99 ? 21.849 -2.497 -23.565 1.00 76.69 99 MET A C 1
ATOM 766 O O . MET A 1 99 ? 22.262 -2.645 -22.420 1.00 76.69 99 MET A O 1
ATOM 770 N N . THR A 1 100 ? 22.513 -2.970 -24.626 1.00 78.94 100 THR A N 1
ATOM 771 C CA . THR A 1 100 ? 23.727 -3.790 -24.483 1.00 78.94 100 THR A CA 1
ATOM 772 C C . THR A 1 100 ? 24.874 -3.014 -23.836 1.00 78.94 100 THR A C 1
ATOM 774 O O . THR A 1 100 ? 25.692 -3.595 -23.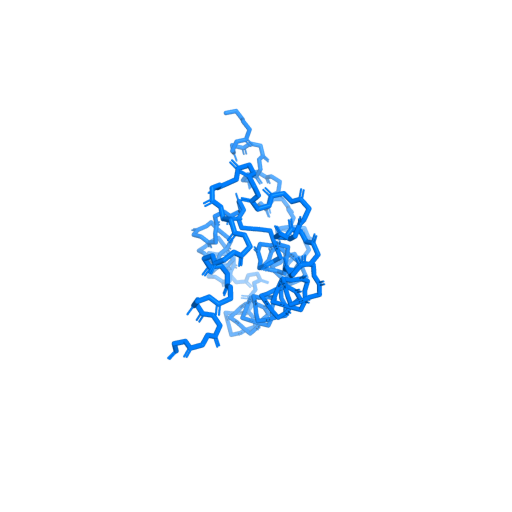129 1.00 78.94 100 THR A O 1
ATOM 777 N N . SER A 1 101 ? 24.967 -1.701 -24.077 1.00 79.75 101 SER A N 1
ATOM 778 C CA . SER A 1 101 ? 25.973 -0.862 -23.421 1.00 79.75 101 SER A CA 1
ATOM 779 C C . SER A 1 101 ? 25.676 -0.655 -21.935 1.00 79.75 101 SER A C 1
ATOM 781 O O . SER A 1 101 ? 26.621 -0.601 -21.155 1.00 79.75 101 SER A O 1
ATOM 783 N N . ALA A 1 102 ? 24.401 -0.548 -21.549 1.00 79.88 102 ALA A N 1
ATOM 784 C CA . ALA A 1 102 ? 23.979 -0.418 -20.156 1.00 79.88 102 ALA A CA 1
ATOM 785 C C . ALA A 1 102 ? 24.138 -1.731 -19.371 1.00 79.88 102 ALA A C 1
ATOM 787 O O . ALA A 1 102 ? 24.531 -1.691 -18.216 1.00 79.88 102 ALA A O 1
ATOM 788 N N . GLU A 1 103 ? 23.905 -2.891 -19.997 1.00 79.50 103 GLU A N 1
ATOM 789 C CA . GLU A 1 103 ? 24.140 -4.209 -19.377 1.00 79.50 103 GLU A CA 1
ATOM 790 C C . GLU A 1 103 ? 25.634 -4.509 -19.132 1.00 79.50 103 GLU A C 1
ATOM 792 O O . GLU A 1 103 ? 25.968 -5.403 -18.358 1.00 79.50 103 GLU A O 1
ATOM 797 N N . ARG A 1 104 ? 26.541 -3.808 -19.827 1.00 82.31 104 ARG A N 1
ATOM 798 C CA . ARG A 1 104 ? 28.002 -3.995 -19.727 1.00 82.31 104 ARG A CA 1
ATOM 799 C C . ARG A 1 104 ? 28.696 -3.020 -18.773 1.00 82.31 104 ARG A C 1
ATOM 801 O O . ARG A 1 104 ? 29.904 -3.159 -18.581 1.00 82.31 104 ARG A O 1
ATOM 808 N N . TRP A 1 105 ? 27.976 -2.020 -18.276 1.00 68.19 105 TRP A N 1
ATOM 809 C CA . TRP A 1 105 ? 28.451 -1.051 -17.288 1.00 68.19 105 TRP A CA 1
ATOM 810 C C . TRP A 1 105 ? 28.223 -1.581 -15.875 1.00 68.19 105 TRP A C 1
ATOM 812 O O . TRP A 1 105 ? 29.126 -1.367 -15.037 1.00 68.19 105 TRP A O 1
#

pLDDT: mean 87.51, std 8.6, range [63.47, 97.75]

Secondary structure (DSSP, 8-state):
-HHHHHHHHHHHHHHHHTHHHHHHHHHHHHHSTTS-HHHHHHHHHHHHHTTSS-HHHHHHHHHHHHHHHHHHHHHHHHHHHHHHHHHHGGGGT--HHHHHHHHT-

Radius of gyration: 18.57 Å; chains: 1; bounding box: 45×25×49 Å

Sequence (105 aa):
MIIDTLNQFIIDLIETTGYQGIFLAMLVEGIFTPIPSELIMPFAGYVAYSGELNFFLVILVGSLGAVIGSSVAYMLALWLGRPLVDRFGIFFGLDEKKMTSAERW